Protein AF-A0A813E497-F1 (afdb_monomer)

Radius of gyration: 15.46 Å; Cα contacts (8 Å, |Δi|>4): 154; chains: 1; bounding box: 46×30×37 Å

InterPro domains:
  IPR002935 Class I-like SAM-dependent O-methyltransferase [PF01596] (31-97)
  IPR029063 S-adenosyl-L-methionine-dependent methyltransferase superfamily [G3DSA:3.40.50.150] (2-102)
  IPR029063 S-adenosyl-L-methionine-dependent methyltransferase superfamily [SSF53335] (3-94)

Mean predicted aligned error: 7.15 Å

Nearest PDB structures (foldseek):
  4ymh-assembly2_D  TM=7.411E-01  e=1.241E-04  Podospora anserina
  4uy5-assembly1_A  TM=6.577E-01  e=9.915E-03  Mycolicibacterium smegmatis
  4pip-assembly4_D  TM=7.024E-01  e=1.044E-01  Mycolicibacterium smegmatis
  6fnr-assembly1_A  TM=5.494E-01  e=6.604E-02  Mycolicibacterium smegmatis
  4pim-assembly1_A  TM=5.469E-01  e=1.761E-01  Mycolicibacterium smegmatis

Secondary structure (DSSP, 8-state):
----S-PPPPHHHHHHTTSSSS---GGGSPPHHHHHHHHHHHHHHT--EEEEE--SSSHHHHHHHHHHHSS-TT-EEEEEES-HHHHHHTHHHHTTTTEEEEE-

Foldseek 3Di:
DPDPDDDDDQLVVCVVVVLWPDSDDPVVDDDPVLLVVLLVVCQVVVAQEEEAEADAQCSNVLSNQVSNCVPDVRREYEYEHAIVSSVVNNVVVCVVGVYHYDYD

Solvent-accessible surface area (backbone atoms only — not comparable to full-atom values): 6054 Å² total; per-residue (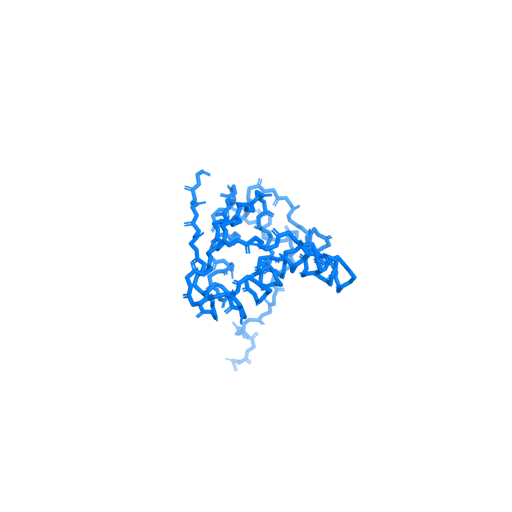Å²): 145,86,86,85,83,77,78,84,73,51,48,65,53,38,28,75,70,62,58,35,92,54,79,61,59,80,81,75,40,62,51,70,70,56,26,53,51,46,23,50,51,30,56,79,66,66,45,43,74,44,81,45,83,69,51,52,76,33,61,45,60,49,33,42,41,53,41,19,43,76,78,37,97,78,29,36,36,39,35,33,28,79,37,70,49,41,48,58,65,22,48,68,55,37,73,80,46,79,51,47,79,48,80,103

Organism: Polarella glacialis (NCBI:txid89957)

Structure (mmCIF, N/CA/C/O backbone):
data_AF-A0A813E497-F1
#
_entry.id   AF-A0A813E497-F1
#
loop_
_atom_site.group_PDB
_atom_site.id
_atom_site.type_symbol
_atom_site.label_atom_id
_atom_site.label_alt_id
_atom_site.label_comp_id
_atom_site.label_asym_id
_atom_site.label_entity_id
_atom_site.label_seq_id
_atom_site.pdbx_PDB_ins_code
_atom_site.Cartn_x
_atom_site.Cartn_y
_atom_site.Cartn_z
_atom_site.occupancy
_atom_site.B_iso_or_equiv
_atom_site.auth_seq_id
_atom_site.auth_comp_id
_atom_site.auth_asym_id
_atom_site.auth_atom_id
_atom_site.pdbx_PDB_model_num
ATOM 1 N N . MET A 1 1 ? 34.284 -17.662 -5.656 1.00 33.47 1 MET A N 1
ATOM 2 C CA . MET A 1 1 ? 33.161 -17.592 -6.623 1.00 33.47 1 MET A CA 1
ATOM 3 C C . MET A 1 1 ? 31.861 -17.255 -5.872 1.00 33.47 1 MET A C 1
ATOM 5 O O . MET A 1 1 ? 30.950 -18.065 -5.824 1.00 33.47 1 MET A O 1
ATOM 9 N N . LEU A 1 2 ? 31.795 -16.086 -5.216 1.00 30.66 2 LEU A N 1
ATOM 10 C CA . LEU A 1 2 ? 30.802 -15.778 -4.163 1.00 30.66 2 LEU A CA 1
ATOM 11 C C . LEU A 1 2 ? 30.330 -14.307 -4.217 1.00 30.66 2 LEU A C 1
ATOM 13 O O . LEU A 1 2 ? 30.395 -13.603 -3.226 1.00 30.66 2 LEU A O 1
ATOM 17 N N . ASN A 1 3 ? 29.889 -13.815 -5.382 1.00 26.81 3 ASN A N 1
ATOM 18 C CA . ASN A 1 3 ? 29.409 -12.422 -5.515 1.00 26.81 3 ASN A CA 1
ATOM 19 C C . ASN A 1 3 ? 28.144 -12.262 -6.390 1.00 26.81 3 ASN A C 1
ATOM 21 O O . ASN A 1 3 ? 27.942 -11.230 -7.019 1.00 26.81 3 ASN A O 1
ATOM 25 N N . ARG A 1 4 ? 27.275 -13.283 -6.472 1.00 33.97 4 ARG A N 1
ATOM 26 C CA . ARG A 1 4 ? 26.051 -13.245 -7.311 1.00 33.97 4 ARG A CA 1
ATOM 27 C C . ARG A 1 4 ? 24.736 -13.450 -6.556 1.00 33.97 4 ARG A C 1
ATOM 29 O O . ARG A 1 4 ? 23.745 -13.863 -7.148 1.00 33.97 4 ARG A O 1
ATOM 36 N N . VAL A 1 5 ? 24.698 -13.141 -5.266 1.00 38.81 5 VAL A N 1
ATOM 37 C CA . VAL A 1 5 ? 23.477 -13.268 -4.463 1.00 38.81 5 VAL A CA 1
ATOM 38 C C . VAL A 1 5 ? 22.997 -11.855 -4.109 1.00 38.81 5 VAL A C 1
ATOM 40 O O . VAL A 1 5 ? 23.499 -11.231 -3.188 1.00 38.81 5 VAL A O 1
ATOM 43 N N . PHE A 1 6 ? 22.063 -11.351 -4.928 1.00 41.47 6 PHE A N 1
ATOM 44 C CA . PHE A 1 6 ? 21.261 -10.125 -4.759 1.00 41.47 6 PHE A CA 1
ATOM 45 C C . PHE A 1 6 ? 21.987 -8.764 -4.729 1.00 41.47 6 PHE A C 1
ATOM 47 O O . PHE A 1 6 ? 22.001 -8.074 -3.715 1.00 41.47 6 PHE A O 1
ATOM 54 N N . ALA A 1 7 ? 22.441 -8.279 -5.889 1.00 40.12 7 ALA A N 1
ATOM 55 C CA . ALA A 1 7 ? 22.448 -6.830 -6.117 1.00 40.12 7 ALA A CA 1
ATOM 56 C C . ALA A 1 7 ? 21.010 -6.397 -6.478 1.00 40.12 7 ALA A C 1
ATOM 58 O O . ALA A 1 7 ? 20.434 -6.991 -7.401 1.00 40.12 7 ALA A O 1
ATOM 59 N N . PRO A 1 8 ? 20.388 -5.421 -5.787 1.00 54.94 8 PRO A N 1
ATOM 60 C CA . PRO A 1 8 ? 19.072 -4.933 -6.183 1.00 54.94 8 PRO A CA 1
ATOM 61 C C . PRO A 1 8 ? 19.173 -4.343 -7.593 1.00 54.94 8 PRO A C 1
ATOM 63 O O . PRO A 1 8 ? 19.957 -3.427 -7.842 1.00 54.94 8 PRO A O 1
ATOM 66 N N . ARG A 1 9 ? 18.406 -4.894 -8.542 1.00 66.19 9 ARG A N 1
ATOM 67 C CA . ARG A 1 9 ? 18.313 -4.318 -9.890 1.00 66.19 9 ARG A CA 1
ATOM 68 C C . ARG A 1 9 ? 17.724 -2.916 -9.771 1.00 66.19 9 ARG A C 1
ATOM 70 O O . ARG A 1 9 ? 16.757 -2.714 -9.036 1.00 66.19 9 ARG A O 1
ATOM 77 N N . SER A 1 10 ? 18.287 -1.960 -10.506 1.00 84.75 10 SER A N 1
ATOM 78 C CA . SER A 1 10 ? 17.690 -0.630 -10.615 1.00 84.75 10 SER A CA 1
ATOM 79 C C . SER A 1 10 ? 16.282 -0.742 -11.209 1.00 84.75 10 SER A C 1
ATOM 81 O O . SER A 1 10 ? 15.994 -1.669 -11.974 1.00 84.75 10 SER A O 1
ATOM 83 N N . GLN A 1 11 ? 15.393 0.206 -10.894 1.00 85.31 11 GLN A N 1
ATOM 84 C CA . GLN A 1 11 ? 14.050 0.186 -11.483 1.00 85.31 11 GLN A CA 1
ATOM 85 C C . GLN A 1 11 ? 14.098 0.270 -13.015 1.00 85.31 11 GLN A C 1
ATOM 87 O O . GLN A 1 11 ? 13.291 -0.351 -13.703 1.00 85.31 11 GLN A O 1
ATOM 92 N N . GLN A 1 12 ? 15.097 0.985 -13.540 1.00 90.31 12 GLN A N 1
ATOM 93 C CA . GLN A 1 12 ? 15.372 1.056 -14.968 1.00 90.31 12 GLN A CA 1
ATOM 94 C C . GLN A 1 12 ? 15.682 -0.323 -15.553 1.00 90.31 12 GLN A C 1
ATOM 96 O O . GLN A 1 12 ? 15.115 -0.677 -16.581 1.00 90.31 12 GLN A O 1
ATOM 101 N N . GLN A 1 13 ? 16.501 -1.137 -14.883 1.00 91.31 13 GLN A N 1
ATOM 102 C CA . GLN A 1 13 ? 16.790 -2.490 -15.354 1.00 91.31 13 GLN A CA 1
ATOM 103 C C . GLN A 1 13 ? 15.555 -3.397 -15.291 1.00 91.31 13 GLN A C 1
ATOM 105 O O . GLN A 1 13 ? 15.318 -4.149 -16.227 1.00 91.31 13 GLN A O 1
ATOM 110 N N . LEU A 1 14 ? 14.733 -3.307 -14.238 1.00 91.56 14 LEU A N 1
ATOM 111 C CA . LEU A 1 14 ? 13.485 -4.081 -14.145 1.00 91.56 14 LEU A CA 1
ATOM 112 C C . LEU A 1 14 ? 12.525 -3.776 -15.302 1.00 91.56 14 LEU A C 1
ATOM 114 O O . LEU A 1 14 ? 11.904 -4.692 -15.844 1.00 91.56 14 LEU A O 1
ATOM 118 N N . TYR A 1 15 ? 12.441 -2.508 -15.704 1.00 93.31 15 TYR A N 1
ATOM 119 C CA . TYR A 1 15 ? 11.636 -2.091 -16.846 1.00 93.31 15 TYR A CA 1
ATOM 120 C C . TYR A 1 15 ? 12.229 -2.560 -18.183 1.00 93.31 15 TYR A C 1
ATOM 122 O O . TYR A 1 15 ? 11.511 -3.135 -18.999 1.00 93.31 15 TYR A O 1
ATOM 130 N N . LEU A 1 16 ? 13.540 -2.383 -18.392 1.00 95.31 16 LEU A N 1
ATOM 131 C CA . LEU A 1 16 ? 14.230 -2.853 -19.603 1.00 95.31 16 LEU A CA 1
ATOM 132 C C . LEU A 1 16 ? 14.143 -4.380 -19.763 1.00 95.31 16 LEU A C 1
ATOM 134 O O . LEU A 1 16 ? 13.939 -4.876 -20.869 1.00 95.31 16 LEU A O 1
ATOM 138 N N . ASP A 1 17 ? 14.195 -5.118 -18.652 1.00 95.94 17 ASP A N 1
ATOM 139 C CA . ASP A 1 17 ? 14.007 -6.572 -18.592 1.00 95.94 17 ASP A CA 1
ATOM 140 C C . ASP A 1 17 ? 12.533 -7.000 -18.757 1.00 95.94 17 ASP A C 1
ATOM 142 O O . ASP A 1 17 ? 12.223 -8.193 -18.658 1.00 95.94 17 ASP A O 1
ATOM 146 N N . LYS A 1 18 ? 11.609 -6.046 -18.957 1.00 94.94 18 LYS A N 1
ATOM 147 C CA . LYS A 1 18 ? 10.153 -6.249 -19.050 1.00 94.94 18 LYS A CA 1
ATOM 148 C C . LYS A 1 18 ? 9.564 -6.990 -17.845 1.00 94.94 18 LYS A C 1
ATOM 150 O O . LYS A 1 18 ? 8.582 -7.721 -17.972 1.00 94.94 18 LYS A O 1
ATOM 155 N N . LYS A 1 19 ? 10.175 -6.834 -16.666 1.00 93.50 19 LYS A N 1
ATOM 156 C CA . LYS A 1 19 ? 9.665 -7.402 -15.408 1.00 93.50 19 LYS A CA 1
ATOM 157 C C . LYS A 1 19 ? 8.519 -6.578 -14.842 1.00 93.50 19 LYS A C 1
ATOM 159 O O . LYS A 1 19 ? 7.637 -7.152 -14.218 1.00 93.50 19 LYS A O 1
ATOM 164 N N . THR A 1 20 ? 8.521 -5.273 -15.089 1.00 93.56 20 THR A N 1
ATOM 165 C CA . THR A 1 20 ? 7.418 -4.365 -14.766 1.00 93.56 20 THR A CA 1
ATOM 166 C C . THR A 1 20 ? 6.767 -3.846 -16.051 1.00 93.56 20 THR A C 1
ATOM 168 O O . THR A 1 20 ? 7.432 -3.687 -17.075 1.00 93.56 20 THR A O 1
ATOM 171 N N . LYS A 1 21 ? 5.463 -3.556 -16.007 1.00 93.06 21 LYS A N 1
ATOM 172 C CA . LYS A 1 21 ? 4.668 -2.975 -17.103 1.00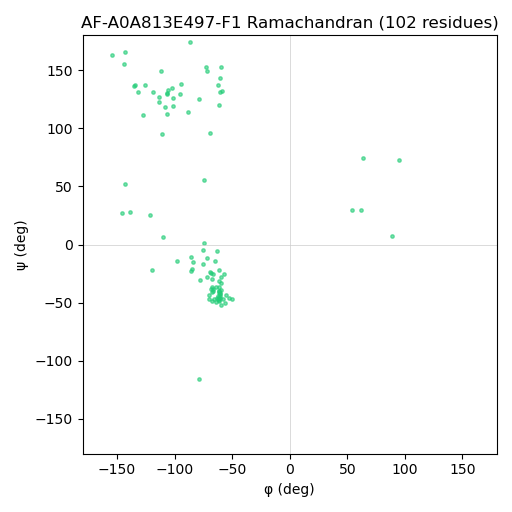 93.06 21 LYS A CA 1
ATOM 173 C C . LYS A 1 21 ? 5.087 -1.539 -17.435 1.00 93.06 21 LYS A C 1
ATOM 175 O O . LYS A 1 21 ? 4.882 -1.079 -18.552 1.00 93.06 21 LYS A O 1
ATOM 180 N N . PHE A 1 22 ? 5.656 -0.831 -16.464 1.00 91.88 22 PHE A N 1
ATOM 181 C CA . PHE A 1 22 ? 6.121 0.550 -16.586 1.00 91.88 22 PHE A CA 1
ATOM 182 C C . PHE A 1 22 ? 7.402 0.764 -15.780 1.00 91.88 22 PHE A C 1
ATOM 184 O O . PHE A 1 22 ? 7.772 -0.053 -14.931 1.00 91.88 22 PHE A O 1
ATOM 191 N N . LEU A 1 23 ? 8.079 1.882 -16.041 1.00 92.56 23 LEU A N 1
ATOM 192 C CA . LEU A 1 23 ? 9.220 2.324 -15.252 1.00 92.56 23 LEU A CA 1
ATOM 193 C C . LEU A 1 23 ? 8.744 2.755 -13.860 1.00 92.56 23 LEU A C 1
ATOM 195 O O . LEU A 1 23 ? 8.281 3.876 -13.659 1.00 92.56 23 LEU A O 1
ATOM 199 N N . VAL A 1 24 ? 8.840 1.834 -12.906 1.00 89.31 24 VAL A N 1
ATOM 200 C CA . VAL A 1 24 ? 8.465 2.066 -11.508 1.00 89.31 24 VAL A CA 1
ATOM 201 C C . VAL A 1 24 ? 9.479 2.968 -10.809 1.00 89.31 24 VAL A C 1
ATOM 203 O O . VAL A 1 24 ? 10.661 2.974 -11.140 1.00 89.31 24 VAL A O 1
ATOM 206 N N . SER A 1 25 ? 9.048 3.708 -9.790 1.00 87.88 25 SER A N 1
ATOM 207 C CA . SER A 1 25 ? 9.957 4.458 -8.921 1.00 87.88 25 SER A CA 1
ATOM 208 C C . SER A 1 25 ? 9.593 4.253 -7.462 1.00 87.88 25 SER A C 1
ATOM 210 O O . SER A 1 25 ? 8.427 4.347 -7.087 1.00 87.88 25 SER A O 1
ATOM 212 N N . GLY A 1 26 ? 10.603 4.062 -6.607 1.00 83.69 26 GLY A N 1
ATOM 213 C CA . GLY A 1 26 ? 10.391 4.022 -5.156 1.00 83.69 26 GLY A CA 1
ATOM 214 C C . GLY A 1 26 ? 9.734 5.300 -4.617 1.00 83.69 26 GLY A C 1
ATOM 215 O O . GLY A 1 26 ? 9.000 5.241 -3.634 1.00 83.69 26 GLY A O 1
ATOM 216 N N . ARG A 1 27 ? 9.906 6.435 -5.314 1.00 87.12 27 ARG A N 1
ATOM 217 C CA . ARG A 1 27 ? 9.294 7.733 -4.982 1.00 87.12 27 ARG A CA 1
ATOM 218 C C . ARG A 1 27 ? 7.768 7.760 -5.085 1.00 87.12 27 ARG A C 1
ATOM 220 O O . ARG A 1 27 ? 7.157 8.707 -4.607 1.00 87.12 27 ARG A O 1
ATOM 227 N N . TRP A 1 28 ? 7.153 6.761 -5.714 1.00 89.38 28 TRP A N 1
ATOM 228 C CA . TRP A 1 28 ? 5.694 6.639 -5.759 1.00 89.38 28 TRP A CA 1
ATOM 229 C C . TRP A 1 28 ? 5.107 6.156 -4.432 1.00 89.38 28 TRP A C 1
ATOM 231 O O . TRP A 1 28 ? 3.911 6.300 -4.199 1.00 89.38 28 TRP A O 1
ATOM 241 N N . SER A 1 29 ? 5.936 5.586 -3.556 1.00 89.69 29 SER A N 1
ATOM 242 C CA . SER A 1 29 ? 5.506 5.186 -2.220 1.00 89.69 29 SER A CA 1
ATOM 243 C C . SER A 1 29 ? 5.275 6.405 -1.325 1.00 89.69 29 SER A C 1
ATOM 245 O O . SER A 1 29 ? 5.931 7.439 -1.471 1.00 89.69 29 SER A O 1
ATOM 247 N N . ALA A 1 30 ? 4.343 6.279 -0.380 1.00 92.62 30 ALA A N 1
ATOM 248 C CA . ALA A 1 30 ? 4.138 7.292 0.646 1.00 92.62 30 ALA A CA 1
ATOM 249 C C . ALA A 1 30 ? 5.413 7.481 1.485 1.00 92.62 30 ALA A C 1
ATOM 251 O O . ALA A 1 30 ? 6.133 6.524 1.769 1.00 92.62 30 ALA A O 1
ATOM 252 N N . ASN A 1 31 ? 5.682 8.727 1.868 1.00 93.75 31 ASN A N 1
ATOM 253 C CA . ASN A 1 31 ? 6.685 9.040 2.876 1.00 93.75 31 ASN A CA 1
ATOM 254 C C . ASN A 1 31 ? 6.052 8.976 4.277 1.00 93.75 31 ASN A C 1
ATOM 256 O O . ASN A 1 31 ? 4.837 8.838 4.414 1.00 93.75 31 ASN A O 1
ATOM 260 N N . GLU A 1 32 ? 6.876 9.115 5.310 1.00 95.19 32 GLU A N 1
ATOM 261 C CA . GLU A 1 32 ? 6.449 9.054 6.712 1.00 95.19 32 GLU A CA 1
ATOM 262 C C . GLU A 1 32 ? 5.285 10.004 7.030 1.00 95.19 32 GLU A C 1
ATOM 264 O O . GLU A 1 32 ? 4.285 9.585 7.605 1.00 95.19 32 GLU A O 1
ATOM 269 N N . GLN A 1 33 ? 5.361 11.257 6.572 1.00 97.69 33 GLN A N 1
ATOM 270 C CA . GLN A 1 33 ? 4.315 12.258 6.817 1.00 97.69 33 GLN A CA 1
ATOM 271 C C . GLN A 1 33 ? 2.967 11.836 6.217 1.00 97.69 33 GLN A C 1
ATOM 273 O O . GLN A 1 33 ? 1.923 11.990 6.848 1.00 97.69 33 GLN A O 1
ATOM 278 N N . ARG A 1 34 ? 2.980 11.272 5.003 1.00 96.75 34 ARG A N 1
ATOM 279 C CA . ARG A 1 34 ? 1.771 10.752 4.350 1.00 96.75 34 ARG A CA 1
ATOM 280 C C . ARG A 1 34 ? 1.232 9.512 5.060 1.00 96.75 34 ARG A C 1
ATOM 282 O O . ARG A 1 34 ? 0.019 9.389 5.183 1.00 96.75 34 ARG A O 1
ATOM 289 N N . CYS A 1 35 ? 2.099 8.627 5.551 1.00 96.12 35 CYS A N 1
ATOM 290 C CA . CYS A 1 35 ? 1.680 7.479 6.358 1.00 96.12 35 CYS A CA 1
ATOM 291 C C . CYS A 1 35 ? 1.000 7.923 7.661 1.00 96.12 35 CYS A C 1
ATOM 293 O O . CYS A 1 35 ? -0.101 7.460 7.950 1.00 96.12 35 CYS A O 1
ATOM 295 N N . GLY A 1 36 ? 1.593 8.873 8.393 1.00 97.19 36 GLY A N 1
ATOM 296 C CA . GLY A 1 36 ? 1.004 9.419 9.619 1.00 97.19 36 GLY A CA 1
ATOM 297 C C . GLY A 1 36 ? -0.343 10.102 9.373 1.00 97.19 36 GLY A C 1
ATOM 298 O O . GLY A 1 36 ? -1.293 9.907 10.129 1.00 97.19 36 GLY A O 1
ATOM 299 N N . LEU A 1 37 ? -0.478 10.838 8.264 1.00 97.62 37 LEU A N 1
ATOM 300 C CA . LEU A 1 37 ? -1.765 11.411 7.869 1.00 97.62 37 LEU A CA 1
ATOM 301 C C . LEU A 1 37 ? -2.820 10.325 7.608 1.00 97.62 37 LEU A C 1
ATOM 303 O O . LEU A 1 37 ? -3.942 10.446 8.092 1.00 97.62 37 LEU A O 1
ATOM 307 N N . LEU A 1 38 ? -2.476 9.259 6.877 1.00 96.38 38 LEU A N 1
ATOM 308 C CA . LEU A 1 38 ? -3.395 8.145 6.615 1.00 96.38 38 LEU A CA 1
ATOM 309 C C . LEU A 1 38 ? -3.839 7.450 7.907 1.00 96.38 38 LEU A C 1
ATOM 311 O O . LEU A 1 38 ? -5.019 7.126 8.041 1.00 96.38 38 LEU A O 1
ATOM 315 N N . GLN A 1 39 ? -2.928 7.261 8.862 1.00 94.75 39 GLN A N 1
ATOM 316 C CA . GLN A 1 39 ? -3.249 6.696 10.174 1.00 94.75 39 GLN A CA 1
ATOM 317 C C . GLN A 1 39 ? -4.242 7.578 10.933 1.00 94.75 39 GLN A C 1
ATOM 319 O O . GLN A 1 39 ? -5.274 7.084 11.387 1.00 94.75 39 GLN A O 1
ATOM 324 N N . THR A 1 40 ? -3.984 8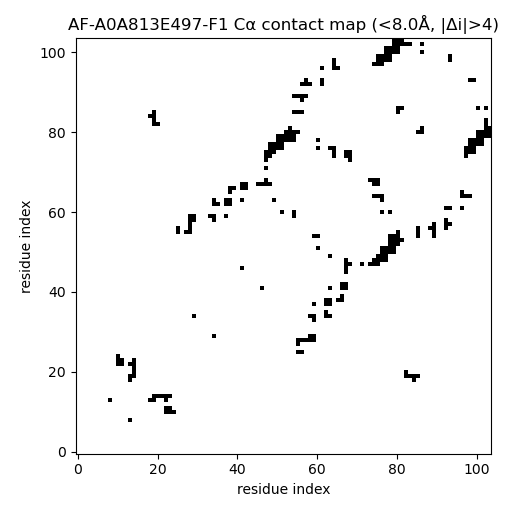.888 10.996 1.00 95.38 40 THR A N 1
ATOM 325 C CA . THR A 1 40 ? -4.899 9.855 11.616 1.00 95.38 40 THR A CA 1
ATOM 326 C C . THR A 1 40 ? -6.269 9.819 10.950 1.00 95.38 40 THR A C 1
ATOM 328 O O . THR A 1 40 ? -7.274 9.733 11.647 1.00 95.38 40 THR A O 1
ATOM 331 N N . LEU A 1 41 ? -6.327 9.822 9.614 1.00 95.75 41 LEU A N 1
ATOM 332 C CA . LEU A 1 41 ? -7.586 9.752 8.869 1.00 95.75 41 LEU A CA 1
ATOM 333 C C . LEU A 1 41 ? -8.364 8.467 9.177 1.00 95.75 41 LEU A C 1
ATOM 335 O O . LEU A 1 41 ? -9.573 8.530 9.396 1.00 95.75 41 LEU A O 1
ATOM 339 N N . CYS A 1 42 ? -7.693 7.316 9.246 1.00 93.38 42 CYS A N 1
ATOM 340 C CA . CYS A 1 42 ? -8.328 6.054 9.635 1.00 93.38 42 CYS A CA 1
ATOM 341 C C . CYS A 1 42 ? -8.877 6.117 11.066 1.00 93.38 42 CYS A C 1
ATOM 343 O O . CYS A 1 42 ? -10.016 5.714 11.296 1.00 93.38 42 CYS A O 1
ATOM 345 N N . ALA A 1 43 ? -8.102 6.669 12.003 1.00 90.50 43 ALA A N 1
ATOM 346 C CA . ALA A 1 43 ? -8.495 6.786 13.403 1.00 90.50 43 ALA A CA 1
ATOM 347 C C . ALA A 1 43 ? -9.712 7.707 13.589 1.00 90.50 43 ALA A C 1
ATOM 349 O O . ALA A 1 43 ? -10.686 7.307 14.221 1.00 90.50 43 ALA A O 1
ATOM 350 N N . VAL A 1 44 ? -9.701 8.909 12.999 1.00 93.94 44 VAL A N 1
ATOM 351 C CA . VAL A 1 44 ? -10.809 9.873 13.160 1.00 93.94 44 VAL A CA 1
ATOM 352 C C . VAL A 1 44 ? -12.073 9.457 12.411 1.00 93.94 44 VAL A C 1
ATOM 354 O O . VAL A 1 44 ? -13.170 9.817 12.824 1.00 93.94 44 VAL A O 1
ATOM 357 N N . SER A 1 45 ? -11.941 8.698 11.320 1.00 92.75 45 SER A N 1
ATOM 358 C CA . SER A 1 45 ? -13.093 8.179 10.571 1.00 92.75 45 SER A CA 1
ATOM 359 C C . SER A 1 45 ? -13.665 6.887 11.153 1.00 92.75 45 SER A C 1
ATOM 361 O O . SER A 1 45 ? -14.760 6.483 10.767 1.00 92.75 45 SER A O 1
ATOM 363 N N . GLY A 1 46 ? -12.930 6.209 12.042 1.00 89.31 46 GLY A N 1
ATOM 364 C CA . GLY A 1 46 ? -13.282 4.867 12.500 1.00 89.31 46 GLY A CA 1
ATOM 365 C C . GLY A 1 46 ? -13.288 3.833 11.368 1.00 89.31 46 GLY A C 1
ATOM 366 O O . GLY A 1 46 ? -14.071 2.880 11.406 1.00 89.31 46 GLY A O 1
ATOM 367 N N . ALA A 1 47 ? -12.463 4.028 10.332 1.00 90.69 47 ALA A N 1
ATOM 368 C CA . ALA A 1 47 ? -12.433 3.157 9.163 1.00 90.69 47 ALA A CA 1
ATOM 369 C C . ALA A 1 47 ? -12.072 1.709 9.540 1.00 90.69 47 ALA A C 1
ATOM 371 O O . ALA A 1 47 ? -11.081 1.453 10.217 1.00 90.69 47 ALA A O 1
ATOM 372 N N . ARG A 1 48 ? -12.861 0.744 9.049 1.00 88.12 48 ARG A N 1
ATOM 373 C CA . ARG A 1 48 ? -12.625 -0.706 9.247 1.00 88.12 48 ARG A CA 1
ATOM 374 C C . ARG A 1 48 ? -12.417 -1.483 7.953 1.00 88.12 48 ARG A C 1
ATOM 376 O O . ARG A 1 48 ? -11.872 -2.583 7.961 1.00 88.12 48 ARG A O 1
ATOM 383 N N . ARG A 1 49 ? -12.889 -0.936 6.835 1.00 89.62 49 ARG A N 1
ATOM 384 C CA . ARG A 1 49 ? -12.764 -1.507 5.494 1.00 89.62 49 ARG A CA 1
ATOM 385 C C . ARG A 1 49 ? -12.168 -0.429 4.607 1.00 89.62 49 ARG A C 1
ATOM 387 O O . ARG A 1 49 ? -12.827 0.575 4.355 1.00 89.62 49 ARG A O 1
ATOM 394 N N . VAL A 1 50 ? -10.935 -0.624 4.158 1.00 92.56 50 VAL A N 1
ATOM 395 C CA . VAL A 1 50 ? -10.247 0.344 3.297 1.00 92.56 50 VAL A CA 1
ATOM 396 C C . VAL A 1 50 ? -9.914 -0.305 1.964 1.00 92.56 50 VAL A C 1
ATOM 398 O O . VAL A 1 50 ? -9.371 -1.408 1.924 1.00 92.56 50 VAL A O 1
ATOM 401 N N . LEU A 1 51 ? -10.248 0.385 0.875 1.00 93.75 51 LEU A N 1
ATOM 402 C CA . LEU A 1 51 ? -9.808 0.045 -0.471 1.00 93.75 51 LEU A CA 1
ATOM 403 C C . LEU A 1 51 ? -8.660 0.976 -0.863 1.00 93.75 51 LEU A C 1
ATOM 405 O O . LEU A 1 51 ? -8.840 2.187 -0.946 1.00 93.75 51 LEU A O 1
ATOM 409 N N . GLU A 1 52 ? -7.496 0.404 -1.139 1.00 92.38 52 GLU A N 1
ATOM 410 C CA . GLU A 1 52 ? -6.349 1.106 -1.703 1.00 92.38 52 GLU A CA 1
ATOM 411 C C . GLU A 1 52 ? -6.249 0.799 -3.203 1.00 92.38 52 GLU A C 1
ATOM 413 O O . GLU A 1 52 ? -6.198 -0.361 -3.620 1.00 92.38 52 GLU A O 1
ATOM 418 N N . ILE A 1 53 ? -6.204 1.845 -4.029 1.00 93.62 53 ILE A N 1
ATOM 419 C CA . ILE A 1 53 ? -6.003 1.725 -5.474 1.00 93.62 53 ILE A CA 1
ATOM 420 C C . ILE A 1 53 ? -4.581 2.181 -5.791 1.00 93.62 53 ILE A C 1
ATOM 422 O O . ILE A 1 53 ? -4.270 3.363 -5.677 1.00 93.62 53 ILE A O 1
ATOM 426 N N . GLY A 1 54 ? -3.728 1.248 -6.217 1.00 88.94 54 GLY A N 1
ATOM 427 C CA . GLY A 1 54 ? -2.348 1.545 -6.593 1.00 88.94 54 GLY A CA 1
ATOM 428 C C . GLY A 1 54 ? -1.355 1.326 -5.456 1.00 88.94 54 GLY A C 1
ATOM 429 O O . GLY A 1 54 ? -0.766 2.270 -4.933 1.00 88.94 54 GLY A O 1
ATOM 430 N N . GLN A 1 55 ? -1.094 0.062 -5.126 1.00 85.38 55 GLN A N 1
ATOM 431 C CA . GLN A 1 55 ? -0.031 -0.279 -4.183 1.00 85.38 55 GLN A CA 1
ATOM 432 C C . GLN A 1 55 ? 1.310 -0.465 -4.888 1.00 85.38 55 GLN A C 1
ATOM 434 O O . GLN A 1 55 ? 1.515 -1.415 -5.642 1.00 85.38 55 GLN A O 1
ATOM 439 N N . CYS A 1 56 ? 2.244 0.434 -4.578 1.00 88.50 56 CYS A N 1
ATOM 440 C CA . CYS A 1 56 ? 3.659 0.283 -4.901 1.00 88.50 56 CYS A CA 1
ATOM 441 C C . CYS A 1 56 ? 4.321 -0.668 -3.881 1.00 88.50 56 CYS A C 1
ATOM 443 O O . CYS A 1 56 ? 3.940 -1.833 -3.755 1.00 88.50 56 CYS A O 1
ATOM 445 N N . CYS A 1 57 ? 5.264 -0.174 -3.075 1.00 84.50 57 CYS A N 1
ATOM 446 C CA . CYS A 1 57 ? 6.022 -0.990 -2.122 1.00 84.50 57 CYS A CA 1
ATOM 447 C C . CYS A 1 57 ? 5.232 -1.387 -0.858 1.00 84.50 57 CYS A C 1
ATOM 449 O O . CYS A 1 57 ? 5.745 -2.140 -0.040 1.00 84.50 57 CYS A O 1
ATOM 451 N N . GLY A 1 58 ? 3.995 -0.901 -0.690 1.00 87.81 58 GLY A N 1
ATOM 452 C CA . GLY A 1 58 ? 3.089 -1.324 0.388 1.00 87.81 58 GLY A CA 1
ATOM 453 C C . GLY A 1 58 ? 3.191 -0.551 1.705 1.00 87.81 58 GLY A C 1
ATOM 454 O O . GLY A 1 58 ? 2.532 -0.931 2.663 1.00 87.81 58 GLY A O 1
ATOM 455 N N . VAL A 1 59 ? 3.967 0.535 1.775 1.00 90.75 59 VAL A N 1
ATOM 456 C CA . VAL A 1 59 ? 4.122 1.324 3.017 1.00 90.75 59 VAL A CA 1
ATOM 457 C C . VAL A 1 59 ? 2.838 2.045 3.450 1.00 90.75 59 VAL A C 1
ATOM 459 O O . VAL A 1 59 ? 2.532 2.064 4.635 1.00 90.75 59 VAL A O 1
ATOM 462 N N . ALA A 1 60 ? 2.055 2.582 2.506 1.00 92.75 60 ALA A N 1
ATOM 463 C CA . ALA A 1 60 ? 0.768 3.216 2.808 1.00 92.75 60 ALA A CA 1
ATOM 464 C C . ALA A 1 60 ? -0.253 2.182 3.305 1.00 92.75 60 ALA A C 1
ATOM 466 O O . ALA A 1 60 ? -0.846 2.361 4.364 1.00 92.75 60 ALA A O 1
ATOM 467 N N . MET A 1 61 ? -0.380 1.062 2.586 1.00 91.75 61 MET A N 1
ATOM 468 C CA . MET A 1 61 ? -1.161 -0.105 3.000 1.00 91.75 61 MET A CA 1
ATOM 469 C C . MET A 1 61 ? -0.832 -0.569 4.423 1.00 91.75 61 MET A C 1
ATOM 471 O O . MET A 1 61 ? -1.754 -0.778 5.203 1.00 91.75 61 MET A O 1
ATOM 475 N N . LEU A 1 62 ? 0.455 -0.690 4.777 1.00 90.62 62 LEU A N 1
ATOM 476 C CA . LEU A 1 62 ? 0.875 -1.062 6.133 1.00 90.62 62 LEU A CA 1
ATOM 477 C C . LEU A 1 62 ? 0.407 -0.043 7.174 1.00 90.62 62 LEU A C 1
ATOM 479 O O . LEU A 1 62 ? -0.193 -0.440 8.164 1.00 90.62 62 LEU A O 1
ATOM 483 N N . ALA A 1 63 ? 0.608 1.252 6.924 1.00 92.25 63 ALA A N 1
ATOM 484 C CA . ALA A 1 63 ? 0.179 2.302 7.845 1.00 92.25 63 ALA A CA 1
ATOM 485 C C . ALA A 1 63 ? -1.347 2.289 8.065 1.00 92.25 63 ALA A C 1
ATOM 487 O O . ALA A 1 63 ? -1.821 2.401 9.195 1.00 92.25 63 ALA A O 1
ATOM 488 N N . ILE A 1 64 ? -2.123 2.095 6.993 1.00 92.06 64 ILE A N 1
ATOM 489 C CA . ILE A 1 64 ? -3.582 1.935 7.061 1.00 92.06 64 ILE A CA 1
ATOM 490 C C . ILE A 1 64 ? -3.941 0.668 7.846 1.00 92.06 64 ILE A C 1
ATOM 492 O O . ILE A 1 64 ? -4.818 0.703 8.707 1.00 92.06 64 ILE A O 1
ATOM 496 N N . ALA A 1 65 ? -3.287 -0.459 7.563 1.00 89.50 65 ALA A N 1
ATOM 497 C CA . ALA A 1 65 ? -3.552 -1.722 8.241 1.00 89.50 65 ALA A CA 1
ATOM 498 C C . ALA A 1 65 ? -3.283 -1.612 9.747 1.00 89.50 65 ALA A C 1
ATOM 500 O O . ALA A 1 65 ? -4.152 -1.971 10.531 1.00 89.50 65 ALA A O 1
ATOM 501 N N . GLU A 1 66 ? -2.159 -1.019 10.151 1.00 88.12 66 GLU A N 1
ATOM 502 C CA . GLU A 1 66 ? -1.845 -0.739 11.555 1.00 88.12 66 GLU A CA 1
ATOM 503 C C . GLU A 1 66 ? -2.938 0.111 12.213 1.00 88.12 66 GLU A C 1
ATOM 505 O O . GLU A 1 66 ? -3.490 -0.286 13.235 1.00 88.12 66 GLU A O 1
ATOM 510 N N . ALA A 1 67 ? -3.338 1.231 11.603 1.00 88.88 67 ALA A N 1
ATOM 511 C CA . ALA A 1 67 ? -4.377 2.086 12.182 1.00 88.88 67 ALA A CA 1
ATOM 512 C C . ALA A 1 67 ? -5.750 1.402 12.271 1.00 88.88 67 ALA A C 1
ATOM 514 O O . ALA A 1 67 ? -6.489 1.615 13.230 1.00 88.88 67 ALA A O 1
ATOM 515 N N . THR A 1 68 ? -6.102 0.581 11.281 1.00 79.38 68 THR A N 1
ATOM 516 C CA . THR A 1 68 ? -7.415 -0.078 11.212 1.00 79.38 68 THR A CA 1
ATOM 517 C C . THR A 1 68 ? -7.489 -1.382 12.003 1.00 79.38 68 THR A C 1
ATOM 519 O O . THR A 1 68 ? -8.590 -1.784 12.356 1.00 79.38 68 THR A O 1
ATOM 522 N N . GLN A 1 69 ? -6.364 -2.040 12.307 1.00 69.62 69 GLN A N 1
ATOM 523 C CA . GLN A 1 69 ? -6.306 -3.312 13.051 1.00 69.62 69 GLN A CA 1
ATOM 524 C C . GLN A 1 69 ? -6.005 -3.130 14.542 1.00 69.62 69 GLN A C 1
ATOM 526 O O . GLN A 1 69 ? -6.206 -4.056 15.325 1.00 69.62 69 GLN A O 1
ATOM 531 N N . VAL A 1 70 ? -5.559 -1.941 14.956 1.00 60.78 70 VAL A N 1
ATOM 532 C CA . VAL A 1 70 ? -5.357 -1.608 16.374 1.00 60.78 70 VAL A CA 1
ATOM 533 C C . VAL A 1 70 ? -6.690 -1.521 17.139 1.00 60.78 70 VAL A C 1
ATOM 535 O O . VAL A 1 70 ? -6.707 -1.746 18.346 1.00 60.78 70 VAL A O 1
ATOM 538 N N . LEU A 1 71 ? -7.821 -1.253 16.469 1.00 47.72 71 LEU A N 1
ATOM 539 C CA . LEU A 1 71 ? -9.103 -0.937 17.123 1.00 47.72 71 LEU A CA 1
ATOM 540 C C . LEU A 1 71 ? -10.348 -1.448 16.367 1.00 47.72 71 LEU A C 1
ATOM 542 O O . LEU A 1 71 ? -11.411 -0.819 16.446 1.00 47.72 71 LEU A O 1
ATOM 546 N N . PRO A 1 72 ? -10.251 -2.530 15.570 1.00 54.56 72 PRO A N 1
ATOM 547 C CA . PRO A 1 72 ? -10.804 -3.835 15.980 1.00 54.56 72 PRO A CA 1
ATOM 548 C C . PRO A 1 72 ? -10.109 -5.058 15.319 1.00 54.56 72 PRO A C 1
ATOM 550 O O . PRO A 1 72 ? -9.480 -4.955 14.267 1.00 54.56 72 PRO A O 1
ATOM 553 N N . SER A 1 73 ? -10.287 -6.264 15.876 1.00 65.31 73 SER A N 1
ATOM 554 C CA . SER A 1 73 ? -9.700 -7.510 15.334 1.00 65.31 73 SER A CA 1
ATOM 555 C C . SER A 1 73 ? -10.193 -7.907 13.929 1.00 65.31 73 SER A C 1
ATOM 557 O O . SER A 1 73 ? -9.676 -8.862 13.349 1.00 65.31 73 SER A O 1
ATOM 559 N N . ASP A 1 74 ? -11.170 -7.186 13.365 1.00 77.06 74 ASP A N 1
ATOM 560 C CA . ASP A 1 74 ? -11.781 -7.441 12.058 1.00 77.06 74 ASP A CA 1
ATOM 561 C C . ASP A 1 74 ? -11.445 -6.396 10.974 1.00 77.06 74 ASP A C 1
ATOM 563 O O . ASP A 1 74 ? -11.989 -6.474 9.864 1.00 77.06 74 ASP A O 1
ATOM 567 N N . GLY A 1 75 ? -10.548 -5.444 11.265 1.00 81.75 75 GLY A N 1
ATOM 568 C CA . GLY A 1 75 ? -10.079 -4.431 10.316 1.00 81.75 75 GLY A CA 1
ATOM 569 C C . GLY A 1 75 ? -9.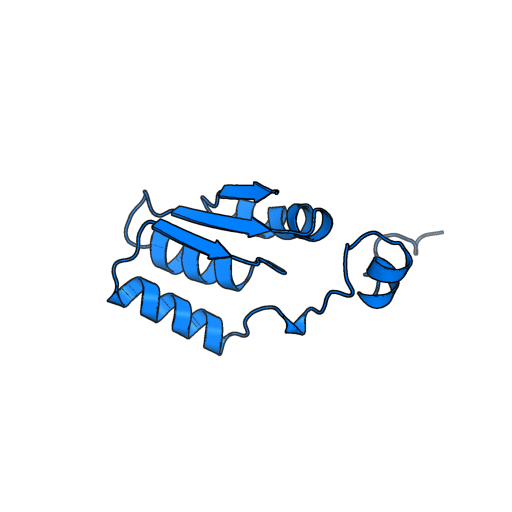428 -5.038 9.065 1.00 81.75 75 GLY A C 1
ATOM 570 O O . GLY A 1 75 ? -8.583 -5.933 9.147 1.00 81.75 75 GLY A O 1
ATOM 571 N N . GLN A 1 76 ? -9.816 -4.554 7.881 1.00 85.56 76 GLN A N 1
ATOM 572 C CA . GLN A 1 76 ? -9.360 -5.089 6.597 1.00 85.56 76 GLN A CA 1
ATOM 573 C C . GLN A 1 76 ? -8.970 -3.989 5.615 1.00 85.56 76 GLN A C 1
ATOM 575 O O . GLN A 1 76 ? -9.725 -3.048 5.364 1.00 85.56 76 GLN A O 1
ATOM 580 N N . VAL A 1 77 ? -7.837 -4.215 4.951 1.00 88.50 77 VAL A N 1
ATOM 581 C CA . VAL A 1 77 ? -7.398 -3.443 3.790 1.00 88.50 77 VAL A CA 1
ATOM 582 C C . VAL A 1 77 ? -7.411 -4.345 2.559 1.00 88.50 77 VAL A C 1
ATOM 584 O O . VAL A 1 77 ? -6.845 -5.444 2.564 1.00 88.50 77 VAL A O 1
ATOM 587 N N . VAL A 1 78 ? -8.089 -3.889 1.510 1.00 89.81 78 VAL A N 1
ATOM 588 C CA . VAL A 1 78 ? -8.057 -4.488 0.177 1.00 89.81 78 VAL A CA 1
ATOM 589 C C . VAL A 1 78 ? -7.244 -3.579 -0.719 1.00 89.81 78 VAL A C 1
ATOM 591 O O . VAL A 1 78 ? -7.496 -2.381 -0.766 1.00 89.81 78 VAL A O 1
ATOM 594 N N . THR A 1 79 ? -6.284 -4.142 -1.440 1.00 90.44 79 THR A N 1
ATOM 595 C CA . THR A 1 79 ? -5.403 -3.357 -2.301 1.00 90.44 79 THR A CA 1
ATOM 596 C C . THR A 1 79 ? -5.396 -3.865 -3.736 1.00 90.44 79 THR A C 1
ATOM 598 O O . THR A 1 79 ? -5.370 -5.079 -3.974 1.00 90.44 79 THR A O 1
ATOM 601 N N . LEU A 1 80 ? -5.446 -2.930 -4.687 1.00 91.19 80 LEU A N 1
ATOM 602 C CA . LEU A 1 80 ? -5.445 -3.195 -6.122 1.00 91.19 80 LEU A CA 1
ATOM 603 C C . LEU A 1 80 ? -4.095 -2.848 -6.735 1.00 91.19 80 LEU A C 1
ATOM 605 O O . LEU A 1 80 ? -3.547 -1.757 -6.529 1.00 91.19 80 LEU A O 1
ATOM 609 N N . LYS A 1 81 ? -3.588 -3.771 -7.550 1.00 89.19 81 LYS A N 1
ATOM 610 C CA . LYS A 1 81 ? -2.310 -3.625 -8.242 1.00 89.19 81 LYS A CA 1
ATOM 611 C C . LYS A 1 81 ? -2.465 -3.973 -9.704 1.00 89.19 81 LYS A C 1
ATOM 613 O O . LYS A 1 81 ? -2.977 -5.033 -10.042 1.00 89.19 81 LYS A O 1
ATOM 618 N N . ILE A 1 82 ? -1.955 -3.084 -10.545 1.00 91.44 82 ILE A N 1
ATOM 619 C CA . ILE A 1 82 ? -1.941 -3.264 -11.996 1.00 91.44 82 ILE A CA 1
ATOM 620 C C . ILE A 1 82 ? -0.718 -4.058 -12.475 1.00 91.44 82 ILE A C 1
ATOM 622 O O . ILE A 1 82 ? -0.734 -4.626 -13.564 1.00 91.44 82 ILE A O 1
ATOM 626 N N . ASP A 1 83 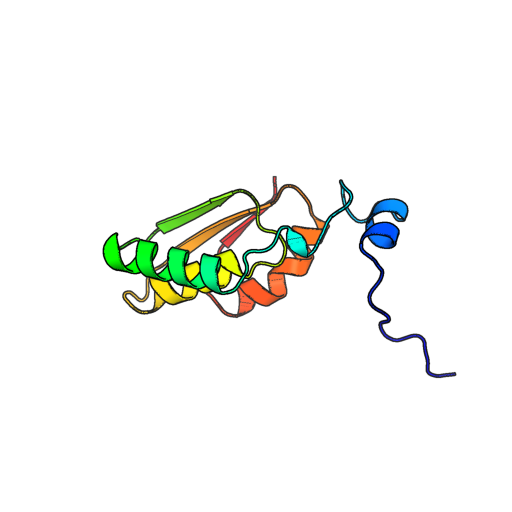? 0.365 -4.079 -11.697 1.00 91.94 83 ASP A N 1
ATOM 627 C CA . ASP A 1 83 ? 1.636 -4.689 -12.078 1.00 91.94 83 ASP A CA 1
ATOM 628 C C . ASP A 1 83 ? 1.881 -5.985 -11.275 1.00 91.94 83 ASP A C 1
ATOM 630 O O . ASP A 1 83 ? 1.985 -5.921 -10.045 1.00 91.94 83 ASP A O 1
ATOM 634 N N . PRO A 1 84 ? 1.984 -7.156 -11.936 1.00 90.69 84 PRO A N 1
ATOM 635 C CA . PRO A 1 84 ? 2.199 -8.437 -11.258 1.00 90.69 84 PRO A CA 1
ATOM 636 C C . PRO A 1 84 ? 3.511 -8.518 -10.471 1.00 90.69 84 PRO A C 1
ATOM 638 O O . PRO A 1 84 ? 3.571 -9.177 -9.434 1.00 90.69 84 PRO A O 1
ATOM 641 N N . PHE A 1 85 ? 4.566 -7.830 -10.917 1.00 90.62 85 PHE A N 1
ATOM 642 C CA . PHE A 1 85 ? 5.823 -7.784 -10.177 1.00 90.62 85 PHE A CA 1
ATOM 643 C C . PHE A 1 85 ? 5.649 -7.010 -8.867 1.00 90.62 85 PHE A C 1
ATOM 645 O O . PHE A 1 85 ? 6.119 -7.460 -7.825 1.00 90.62 85 PHE A O 1
ATOM 652 N N . LEU A 1 86 ? 4.916 -5.891 -8.874 1.00 88.25 86 LEU A N 1
ATOM 653 C CA . LEU A 1 86 ? 4.564 -5.175 -7.638 1.00 88.25 86 LEU A CA 1
ATOM 654 C C . LEU A 1 86 ? 3.596 -5.979 -6.752 1.00 88.25 86 LEU A C 1
ATOM 656 O O . LEU A 1 86 ? 3.626 -5.867 -5.518 1.00 88.25 86 LEU A O 1
ATOM 660 N N . ALA A 1 87 ? 2.746 -6.811 -7.361 1.00 88.00 87 ALA A N 1
ATOM 661 C CA . ALA A 1 87 ? 1.912 -7.755 -6.632 1.00 88.00 87 ALA A CA 1
ATOM 662 C C . ALA A 1 87 ? 2.753 -8.724 -5.816 1.00 88.00 87 ALA A C 1
ATOM 664 O O . ALA A 1 87 ? 2.583 -8.768 -4.595 1.00 88.00 87 ALA A O 1
ATOM 665 N N . ASP A 1 88 ? 3.718 -9.376 -6.459 1.00 87.75 88 ASP A N 1
ATOM 666 C CA . ASP A 1 88 ? 4.629 -10.309 -5.809 1.00 87.75 88 ASP A CA 1
ATOM 667 C C . ASP A 1 88 ? 5.555 -9.629 -4.793 1.00 87.75 88 ASP A C 1
ATOM 669 O O . ASP A 1 88 ? 5.628 -10.053 -3.638 1.00 87.75 88 ASP A O 1
ATOM 673 N 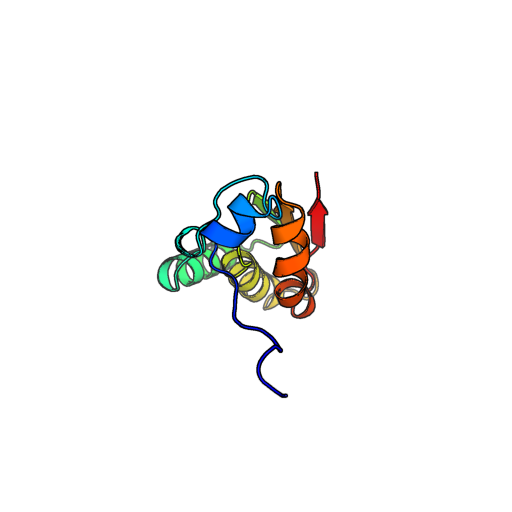N . PHE A 1 89 ? 6.172 -8.507 -5.172 1.00 84.81 89 PHE A N 1
ATOM 674 C CA . PHE A 1 89 ? 7.058 -7.732 -4.301 1.00 84.81 89 PHE A CA 1
ATOM 675 C C . PHE A 1 89 ? 6.364 -7.324 -2.993 1.00 84.81 89 PHE A C 1
ATOM 677 O O . PHE A 1 89 ? 6.917 -7.464 -1.902 1.00 84.81 89 PHE A O 1
ATOM 684 N N . GLY A 1 90 ? 5.110 -6.875 -3.088 1.00 78.44 90 GLY A N 1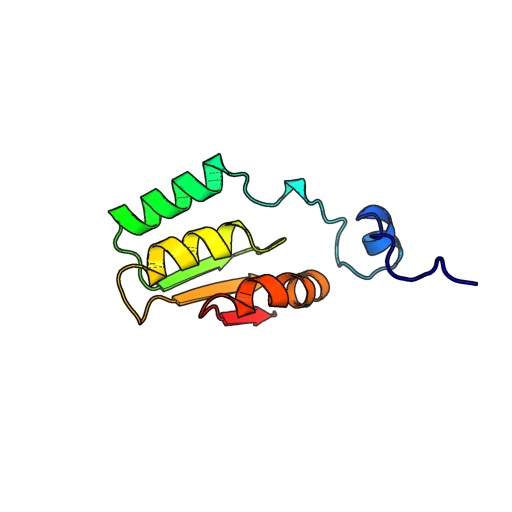
ATOM 685 C CA . GLY A 1 90 ? 4.327 -6.439 -1.936 1.00 78.44 90 GLY A CA 1
ATOM 686 C C . GLY A 1 90 ? 3.850 -7.562 -1.007 1.00 78.44 90 GLY A C 1
ATOM 687 O O . GLY A 1 90 ? 3.409 -7.248 0.098 1.00 78.44 90 GLY A O 1
ATOM 688 N N . LYS A 1 91 ? 3.950 -8.845 -1.392 1.00 80.69 91 LYS A N 1
ATOM 689 C CA . LYS A 1 91 ? 3.509 -9.971 -0.541 1.00 80.69 91 LYS A CA 1
ATOM 690 C C . LYS A 1 91 ? 4.245 -10.019 0.799 1.00 80.69 91 LYS A C 1
ATOM 692 O O . LYS A 1 91 ? 3.705 -10.504 1.790 1.00 80.69 91 LYS A O 1
ATOM 697 N N . GLN A 1 92 ? 5.481 -9.522 0.856 1.00 73.06 92 GLN A N 1
ATOM 698 C CA . GLN A 1 92 ? 6.250 -9.480 2.103 1.00 73.06 92 GLN A CA 1
ATOM 699 C C . GLN A 1 92 ? 5.642 -8.510 3.123 1.00 73.06 92 GLN A C 1
ATOM 701 O O . GLN A 1 92 ? 5.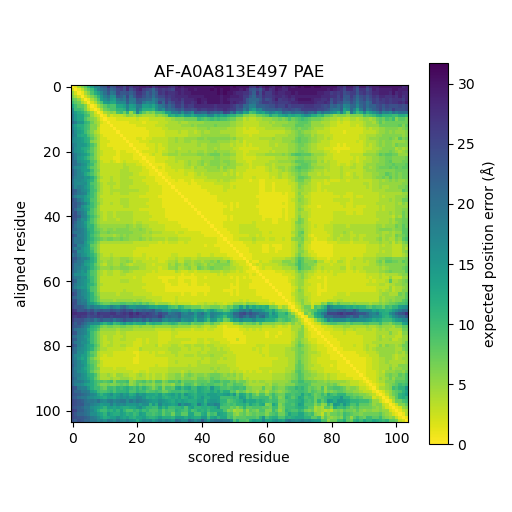621 -8.815 4.313 1.00 73.06 92 GLN A O 1
ATOM 706 N N . ALA A 1 93 ? 5.105 -7.380 2.656 1.00 71.81 93 ALA A N 1
ATOM 707 C CA . ALA A 1 93 ? 4.413 -6.418 3.505 1.00 71.81 93 ALA A CA 1
ATOM 708 C C . ALA A 1 93 ? 3.074 -6.988 3.996 1.00 71.81 93 ALA A C 1
ATOM 710 O O . ALA A 1 93 ? 2.768 -6.919 5.182 1.00 71.81 93 ALA A O 1
ATOM 711 N N . THR A 1 94 ? 2.308 -7.635 3.113 1.00 68.12 94 THR A N 1
ATOM 712 C CA . THR A 1 94 ? 0.992 -8.186 3.471 1.00 68.12 94 THR A CA 1
ATOM 713 C C . THR A 1 94 ? 1.072 -9.375 4.424 1.00 68.12 94 THR A C 1
ATOM 715 O O . THR A 1 94 ? 0.120 -9.606 5.144 1.00 68.12 94 THR A O 1
ATOM 718 N N . ARG A 1 95 ? 2.182 -10.122 4.507 1.00 66.50 95 ARG A N 1
ATOM 719 C CA . ARG A 1 95 ? 2.327 -11.211 5.502 1.00 66.50 95 ARG A CA 1
ATOM 720 C C . ARG A 1 95 ? 2.245 -10.737 6.955 1.00 66.50 95 ARG A C 1
ATOM 722 O O . ARG A 1 95 ? 1.984 -11.552 7.832 1.00 66.50 95 ARG A O 1
ATOM 729 N N . ARG A 1 96 ? 2.507 -9.454 7.215 1.00 60.72 96 ARG A N 1
ATOM 730 C CA . ARG A 1 96 ? 2.509 -8.883 8.569 1.00 60.72 96 ARG A CA 1
ATOM 731 C C . ARG A 1 96 ? 1.123 -8.442 9.041 1.00 60.72 96 ARG A C 1
ATOM 733 O O . ARG A 1 96 ? 0.976 -8.127 10.213 1.00 60.72 96 ARG A O 1
ATOM 740 N N . VAL A 1 97 ? 0.129 -8.409 8.151 1.00 64.19 97 VAL A N 1
ATOM 741 C CA . VAL A 1 97 ? -1.192 -7.815 8.400 1.00 64.19 97 VAL A CA 1
ATOM 742 C C . VAL A 1 97 ? -2.289 -8.629 7.709 1.00 64.19 97 VAL A C 1
ATOM 744 O O . VAL A 1 97 ? -2.042 -9.279 6.700 1.00 64.19 97 VAL A O 1
ATOM 747 N N . ALA A 1 98 ? -3.536 -8.591 8.184 1.00 62.53 98 ALA A N 1
ATOM 748 C CA . ALA A 1 98 ? -4.661 -9.256 7.508 1.00 62.53 98 ALA A CA 1
ATOM 749 C C . ALA A 1 98 ? -5.120 -8.504 6.229 1.00 62.53 98 ALA A C 1
ATOM 751 O O . ALA A 1 98 ? -6.279 -8.108 6.099 1.00 62.53 98 ALA A O 1
ATOM 752 N N . ALA A 1 99 ? -4.207 -8.263 5.283 1.00 60.16 99 ALA A N 1
ATOM 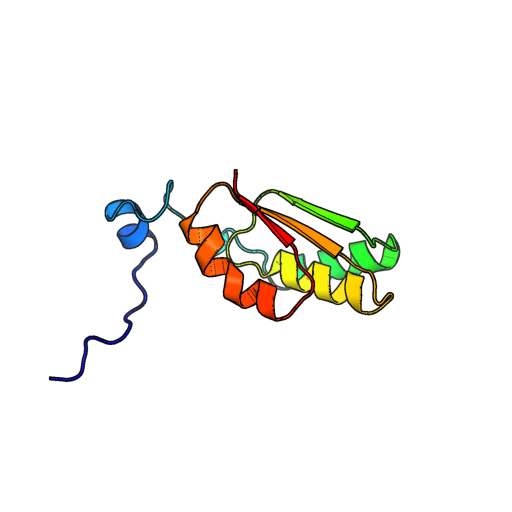753 C CA . ALA A 1 99 ? -4.473 -7.570 4.023 1.00 60.16 99 ALA A CA 1
ATOM 754 C C . ALA A 1 99 ? -4.786 -8.559 2.890 1.00 60.16 99 ALA A C 1
ATOM 756 O O . ALA A 1 99 ? -4.118 -9.584 2.738 1.00 60.16 99 ALA A O 1
ATOM 757 N N . ARG A 1 100 ? -5.785 -8.235 2.058 1.00 66.75 100 ARG A N 1
ATOM 758 C CA . ARG A 1 100 ? -6.091 -8.992 0.831 1.00 66.75 100 ARG A CA 1
ATOM 759 C C . ARG A 1 100 ? -5.656 -8.193 -0.394 1.00 66.75 100 ARG A C 1
ATOM 761 O O . ARG A 1 100 ? -6.020 -7.031 -0.545 1.00 66.75 100 ARG A O 1
ATOM 768 N N . THR A 1 101 ? -4.908 -8.824 -1.291 1.00 64.12 101 THR A N 1
ATOM 769 C CA . THR A 1 101 ? -4.522 -8.235 -2.580 1.00 64.12 101 THR A CA 1
ATOM 770 C C . THR A 1 101 ? -5.393 -8.812 -3.687 1.00 64.12 101 THR A C 1
ATOM 772 O O . THR A 1 101 ? -5.592 -10.023 -3.741 1.00 64.12 101 THR A O 1
ATOM 775 N N . ILE A 1 102 ? -5.899 -7.947 -4.565 1.00 71.31 102 ILE A N 1
ATOM 776 C CA . ILE A 1 102 ? -6.580 -8.348 -5.797 1.00 71.31 102 ILE A CA 1
ATOM 777 C C . ILE A 1 102 ? -5.708 -7.901 -6.973 1.00 71.31 102 ILE A C 1
ATOM 779 O O . ILE A 1 102 ? -5.384 -6.720 -7.111 1.00 71.31 102 ILE A O 1
ATOM 783 N N . GLU A 1 103 ? -5.331 -8.862 -7.808 1.00 65.38 103 GLU A N 1
ATOM 784 C CA . GLU A 1 103 ? -4.590 -8.648 -9.053 1.00 65.38 103 GLU A CA 1
ATOM 785 C C . GLU A 1 103 ? -5.608 -8.571 -10.204 1.00 65.38 103 GLU A C 1
ATOM 787 O O . GLU A 1 103 ? -6.496 -9.423 -10.287 1.00 65.38 103 GLU A O 1
ATOM 792 N N . ARG A 1 104 ? -5.536 -7.535 -11.052 1.00 54.81 104 ARG A N 1
ATOM 793 C CA . ARG A 1 104 ? -6.357 -7.408 -12.270 1.00 54.81 104 ARG A CA 1
ATOM 794 C C . ARG A 1 104 ? -5.530 -6.917 -13.452 1.00 54.81 104 ARG A C 1
ATOM 796 O O . ARG A 1 104 ? -4.601 -6.104 -13.239 1.00 54.81 104 ARG A O 1
#

Sequence (104 aa):
MLNRVFAPRSQQQLYLDKKTKFLVSGRWSANEQRCGLLQTLCAVSGARRVLEIGQCCGVAMLAIAEATQVLPSDGQVVTLKIDPFLADFGKQATRRVAARTIER

pLDDT: mean 81.49, std 17.04, range [26.81, 97.69]